Protein AF-0000000082939317 (afdb_homodimer)

Secondary structure (DSSP, 8-state):
-PPP--SEEEPHHHHHHHHHH-EEEEEEETTEEEEEEEETTEEEEEEEETTTTEEEEE-HHHHHHHHHHHHTT--HHHHHHHHHHHHHT--/-PPP--SEEEPHHHHHHHHHH-EEEEEEETTEEEEEEEETTEEEEEEEETTTTEEEEE-HHHHHHHHHHHHTT--HHHHHHHHHHHHHT--

Solvent-accessible surface area (backbone atoms only — not comparable to full-atom values): 10230 Å² total; per-residue (Å²): 126,81,81,58,52,41,77,42,72,49,48,71,68,57,45,52,54,44,53,71,58,41,60,42,71,64,50,74,57,88,62,33,34,36,33,36,33,51,58,91,91,45,76,48,36,35,44,34,32,67,85,80,69,46,37,28,33,37,52,69,68,56,50,46,53,52,54,45,30,70,75,49,77,45,54,67,70,61,49,50,50,46,53,50,42,23,66,62,55,63,127,126,82,83,60,53,43,78,42,70,51,49,70,69,58,46,51,54,44,52,71,59,40,58,44,71,63,50,74,57,89,62,35,35,35,34,34,33,51,59,90,92,44,75,50,35,35,43,34,32,67,84,79,69,46,37,29,34,38,51,67,68,56,4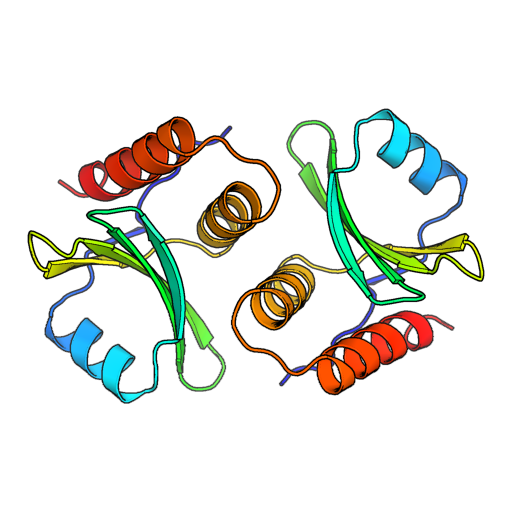9,47,51,51,55,44,30,69,75,48,76,43,53,66,70,60,52,50,49,47,53,50,42,24,68,64,56,59,131

Organism: NCBI:txid1808955

pLDDT: mean 92.18, std 8.38, range [50.53, 98.5]

Structure (mmCIF, N/CA/C/O backbone):
data_AF-0000000082939317-model_v1
#
loop_
_entity.id
_entity.type
_entity.pdbx_description
1 polymer 'Uncharacterized protein'
#
loop_
_atom_site.group_PDB
_atom_site.id
_atom_site.type_symbol
_atom_site.label_atom_id
_atom_site.label_alt_id
_atom_site.label_comp_id
_atom_site.label_asym_id
_atom_site.label_entity_id
_atom_site.label_seq_id
_atom_site.pdbx_PDB_ins_code
_atom_site.Cartn_x
_atom_site.Cartn_y
_atom_site.Cartn_z
_atom_site.occupancy
_atom_site.B_iso_or_equiv
_atom_site.auth_seq_id
_atom_site.auth_comp_id
_atom_site.auth_asym_id
_atom_site.auth_atom_id
_atom_site.pdbx_PDB_model_num
ATOM 1 N N . MET A 1 1 ? -9.766 12.508 -8.031 1 51.31 1 MET A N 1
ATOM 2 C CA . MET A 1 1 ? -9.25 11.734 -6.906 1 51.31 1 MET A CA 1
ATOM 3 C C . MET A 1 1 ? -9.859 12.211 -5.594 1 51.31 1 MET A C 1
ATOM 5 O O . MET A 1 1 ? -10.086 13.414 -5.41 1 51.31 1 MET A O 1
ATOM 9 N N . ASN A 1 2 ? -10.547 11.328 -5.027 1 62.31 2 ASN A N 1
ATOM 10 C CA . ASN A 1 2 ? -11.18 11.766 -3.787 1 62.31 2 ASN A CA 1
ATOM 11 C C . ASN A 1 2 ? -10.172 12.414 -2.842 1 62.31 2 ASN A C 1
ATOM 13 O O . ASN A 1 2 ? -9.008 12.016 -2.793 1 62.31 2 ASN A O 1
ATOM 17 N N . GLU A 1 3 ? -10.539 13.445 -2.268 1 81.5 3 GLU A N 1
ATOM 18 C CA . GLU A 1 3 ? -9.719 14.188 -1.313 1 81.5 3 GLU A CA 1
ATOM 19 C C . GLU A 1 3 ? -9.227 13.289 -0.189 1 81.5 3 GLU A C 1
ATOM 21 O O . GLU A 1 3 ? -9.977 12.469 0.336 1 81.5 3 GLU A O 1
ATOM 26 N N . LYS A 1 4 ? -7.934 13.25 -0.017 1 91.81 4 LYS A N 1
ATOM 27 C CA . LYS A 1 4 ? -7.348 12.508 1.094 1 91.81 4 LYS A CA 1
ATOM 28 C C . LYS A 1 4 ? -7.496 13.273 2.406 1 91.81 4 LYS A C 1
ATOM 30 O O . LYS A 1 4 ? -7.027 14.406 2.527 1 91.81 4 LYS A O 1
ATOM 35 N N . VAL A 1 5 ? -8.18 12.656 3.27 1 95.56 5 VAL A N 1
ATOM 36 C CA . VAL A 1 5 ? -8.461 13.32 4.539 1 95.56 5 VAL A CA 1
ATOM 37 C C . VAL A 1 5 ? -8.172 12.375 5.695 1 95.56 5 VAL A C 1
ATOM 39 O O . VAL A 1 5 ? -8.164 11.148 5.516 1 95.56 5 VAL A O 1
ATOM 42 N N . ALA A 1 6 ? -7.98 13 6.859 1 97.56 6 ALA A N 1
ATOM 43 C CA . ALA A 1 6 ? -7.863 12.219 8.086 1 97.56 6 ALA A CA 1
ATOM 44 C C . ALA A 1 6 ? -9.234 11.773 8.594 1 97.56 6 ALA A C 1
ATOM 46 O O . ALA A 1 6 ? -10.219 12.492 8.43 1 97.56 6 ALA A O 1
ATOM 47 N N . LEU A 1 7 ? -9.242 10.633 9.141 1 97.06 7 LEU A N 1
ATOM 48 C CA . LEU A 1 7 ? -10.461 10.195 9.82 1 97.06 7 LEU A CA 1
ATOM 49 C C . LEU A 1 7 ? -10.617 10.891 11.164 1 97.06 7 LEU A C 1
ATOM 51 O O . LEU A 1 7 ? -11.727 11.266 11.555 1 97.06 7 LEU A O 1
ATOM 55 N N . ARG A 1 8 ? -9.586 11.055 11.883 1 96.38 8 ARG A N 1
ATOM 56 C CA . ARG A 1 8 ? -9.5 11.773 13.148 1 96.38 8 ARG A CA 1
ATOM 57 C C . ARG A 1 8 ? -8.055 12.016 13.547 1 96.38 8 ARG A C 1
ATOM 59 O O . ARG A 1 8 ? -7.141 11.406 12.992 1 96.38 8 ARG A O 1
ATOM 66 N N . GLU A 1 9 ? -7.871 12.898 14.469 1 95.81 9 GLU A N 1
ATOM 67 C CA . GLU A 1 9 ? -6.578 13.023 15.133 1 95.81 9 GLU A CA 1
ATOM 68 C C . GLU A 1 9 ? -6.438 12.016 16.266 1 95.81 9 GLU A C 1
ATOM 70 O O . GLU A 1 9 ? -7.383 11.781 17.016 1 95.81 9 GLU A O 1
ATOM 75 N N . VAL A 1 10 ? -5.297 11.43 16.328 1 93.31 10 VAL A N 1
ATOM 76 C CA . VAL A 1 10 ? -5.004 10.43 17.344 1 93.31 10 VAL A CA 1
ATOM 77 C C . VAL A 1 10 ? -4.52 11.117 18.625 1 93.31 10 VAL A C 1
ATOM 79 O O . VAL A 1 10 ? -3.699 12.039 18.562 1 93.31 10 VAL A O 1
ATOM 82 N N . THR A 1 11 ? -5.027 10.711 19.656 1 90.06 11 THR A N 1
ATOM 83 C CA . THR A 1 11 ? -4.602 11.305 20.922 1 90.06 11 THR A CA 1
ATOM 84 C C . THR A 1 11 ? -3.205 10.82 21.312 1 90.06 11 THR A C 1
ATOM 86 O O . THR A 1 11 ? -2.725 9.812 20.766 1 90.06 11 THR A O 1
ATOM 89 N N . ARG A 1 12 ? -2.58 11.516 22.219 1 84.5 12 ARG A N 1
ATOM 90 C CA . ARG A 1 12 ? -1.253 11.133 22.688 1 84.5 12 ARG A CA 1
ATOM 91 C C . ARG A 1 12 ? -1.27 9.742 23.312 1 84.5 12 ARG A C 1
ATOM 93 O O . ARG A 1 12 ? -0.365 8.938 23.062 1 84.5 12 ARG A O 1
ATOM 100 N N . GLU A 1 13 ? -2.232 9.469 24.109 1 86.56 13 GLU A N 1
ATOM 101 C CA . GLU A 1 13 ? -2.357 8.164 24.75 1 86.56 13 GLU A CA 1
ATOM 102 C C . GLU A 1 13 ? -2.5 7.047 23.734 1 86.56 13 GLU A C 1
ATOM 104 O O . GLU A 1 13 ? -1.848 6.008 23.844 1 86.56 13 GLU A O 1
ATOM 109 N N . GLU A 1 14 ? -3.361 7.289 22.797 1 85.31 14 GLU A N 1
ATOM 110 C CA . GLU A 1 14 ? -3.549 6.305 21.734 1 85.31 14 GLU A CA 1
ATOM 111 C C . GLU A 1 14 ? -2.26 6.094 20.953 1 85.31 14 GLU A C 1
ATOM 113 O O . GLU A 1 14 ? -1.938 4.969 20.562 1 85.31 14 GLU A O 1
ATOM 118 N N . PHE A 1 15 ? -1.629 7.152 20.719 1 83 15 PHE A N 1
ATOM 119 C CA . PHE A 1 15 ? -0.381 7.078 19.969 1 83 15 PHE A CA 1
ATOM 120 C C . PHE A 1 15 ? 0.65 6.238 20.719 1 83 15 PHE A C 1
ATOM 122 O O . PHE A 1 15 ? 1.344 5.418 20.109 1 83 15 PHE A O 1
ATOM 129 N N . VAL A 1 16 ? 0.82 6.473 21.953 1 83.19 16 VAL A N 1
ATOM 130 C CA . VAL A 1 16 ? 1.775 5.742 22.766 1 83.19 16 VAL A CA 1
ATOM 131 C C . VAL A 1 16 ? 1.437 4.254 22.766 1 83.19 16 VAL A C 1
ATOM 133 O O . VAL A 1 16 ? 2.328 3.408 22.656 1 83.19 16 VAL A O 1
ATOM 136 N N . ASP A 1 17 ? 0.229 3.918 22.875 1 83.38 17 ASP A N 1
ATOM 137 C CA . ASP A 1 17 ? -0.216 2.529 22.828 1 83.38 17 ASP A CA 1
ATOM 138 C C . ASP A 1 17 ? 0.152 1.871 21.5 1 83.38 17 ASP A C 1
ATOM 140 O O . ASP A 1 17 ? 0.603 0.724 21.469 1 83.38 17 ASP A O 1
ATOM 144 N N . LEU A 1 18 ? -0.081 2.609 20.469 1 78.19 18 LEU A N 1
ATOM 145 C CA . LEU A 1 18 ? 0.227 2.107 19.125 1 78.19 18 LEU A CA 1
ATOM 146 C C . LEU A 1 18 ? 1.729 1.914 18.953 1 78.19 18 LEU A C 1
ATOM 148 O O . LEU A 1 18 ? 2.17 0.904 18.406 1 78.19 18 LEU A O 1
ATOM 152 N N . ALA A 1 19 ? 2.398 2.914 19.391 1 80.5 19 ALA A N 1
ATOM 153 C CA . ALA A 1 19 ? 3.855 2.859 19.312 1 80.5 19 ALA A CA 1
ATOM 154 C C . ALA A 1 19 ? 4.402 1.65 20.062 1 80.5 19 ALA A C 1
ATOM 156 O O . ALA A 1 19 ? 5.336 0.989 19.609 1 80.5 19 ALA A O 1
ATOM 157 N N . GLN A 1 20 ? 3.828 1.371 21.141 1 83.38 20 GLN A N 1
ATOM 158 C CA . GLN A 1 20 ? 4.277 0.26 21.969 1 83.38 20 GLN A CA 1
ATOM 159 C C . GLN A 1 20 ? 3.941 -1.081 21.328 1 83.38 20 GLN A C 1
ATOM 161 O O . GLN A 1 20 ? 4.648 -2.07 21.531 1 83.38 20 GLN A O 1
ATOM 166 N N . ALA A 1 21 ? 2.844 -1.109 20.609 1 80 21 ALA A N 1
ATOM 167 C CA . ALA A 1 21 ? 2.432 -2.33 19.922 1 80 21 ALA A CA 1
ATOM 168 C C . ALA A 1 21 ? 3.291 -2.586 18.688 1 80 21 ALA A C 1
ATOM 170 O O . ALA A 1 21 ? 3.311 -3.697 18.156 1 80 21 ALA A O 1
ATOM 171 N N . GLY A 1 22 ? 4.062 -1.521 18.266 1 83.81 22 GLY A N 1
ATOM 172 C CA . GLY A 1 22 ? 4.941 -1.64 17.109 1 83.81 22 GLY A CA 1
ATOM 173 C C . GLY A 1 22 ? 4.418 -0.918 15.883 1 83.81 22 GLY A C 1
ATOM 174 O O . GLY A 1 22 ? 3.379 -1.287 15.336 1 83.81 22 GLY A O 1
ATOM 175 N N . LEU A 1 23 ? 4.961 0.15 15.609 1 88.81 23 LEU A N 1
ATOM 176 C CA . LEU A 1 23 ? 4.695 0.911 14.391 1 88.81 23 LEU A CA 1
ATOM 177 C C . LEU A 1 23 ? 5.793 0.684 13.359 1 88.81 23 LEU A C 1
ATOM 179 O O . LEU A 1 23 ? 6.965 0.549 13.711 1 88.81 23 LEU A O 1
ATOM 183 N N . ARG A 1 24 ? 5.355 0.507 12.203 1 93.25 24 ARG A N 1
ATOM 184 C CA . ARG A 1 24 ? 6.277 0.405 11.07 1 93.25 24 ARG A CA 1
ATOM 185 C C . ARG A 1 24 ? 6.277 1.688 10.25 1 93.25 24 ARG A C 1
ATOM 187 O O . ARG A 1 24 ? 5.219 2.168 9.836 1 93.25 24 ARG A O 1
ATOM 194 N N . GLU A 1 25 ? 7.469 2.219 10.125 1 95.94 25 GLU A N 1
ATOM 195 C CA . GLU A 1 25 ? 7.605 3.377 9.25 1 95.94 25 GLU A CA 1
ATOM 196 C C . GLU A 1 25 ? 7.566 2.963 7.781 1 95.94 25 GLU A C 1
ATOM 198 O O . GLU A 1 25 ? 8.344 2.107 7.352 1 95.94 25 GLU A O 1
ATOM 203 N N . LEU A 1 26 ? 6.668 3.555 7.047 1 98.25 26 LEU A N 1
ATOM 204 C CA . LEU A 1 26 ? 6.543 3.246 5.629 1 98.25 26 LEU A CA 1
ATOM 205 C C . LEU A 1 26 ? 7.43 4.164 4.793 1 98.25 26 LEU A C 1
ATOM 207 O O . LEU A 1 26 ? 8.203 3.695 3.955 1 98.25 26 LEU A O 1
ATOM 211 N N . PHE A 1 27 ? 7.332 5.43 5.012 1 98.44 27 PHE A N 1
ATOM 212 C CA . PHE A 1 27 ? 8.258 6.375 4.387 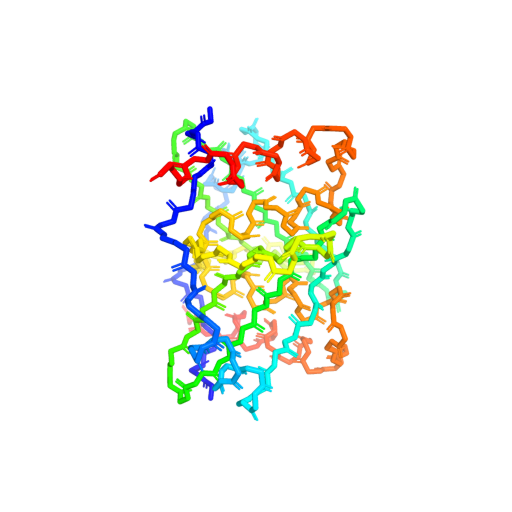1 98.44 27 PHE A CA 1
ATOM 213 C C . PHE A 1 27 ? 8.227 7.715 5.113 1 98.44 27 PHE A C 1
ATOM 215 O O . PHE A 1 27 ? 7.348 7.965 5.938 1 98.44 27 PHE A O 1
ATOM 222 N N . ASP A 1 28 ? 9.203 8.508 4.824 1 97.44 28 ASP A N 1
ATOM 223 C CA . ASP A 1 28 ? 9.336 9.852 5.375 1 97.44 28 ASP A CA 1
ATOM 224 C C . ASP A 1 28 ? 9.453 10.891 4.266 1 97.44 28 ASP A C 1
ATOM 226 O O . ASP A 1 28 ? 10.102 10.648 3.244 1 97.44 28 ASP A O 1
ATOM 230 N N . LEU A 1 29 ? 8.648 11.945 4.383 1 97.75 29 LEU A N 1
ATOM 231 C CA . LEU A 1 29 ? 8.719 13.141 3.557 1 97.75 29 LEU A CA 1
ATOM 232 C C . LEU A 1 29 ? 8.508 14.398 4.398 1 97.75 29 LEU A C 1
ATOM 234 O O . LEU A 1 29 ? 7.367 14.75 4.711 1 97.75 29 LEU A O 1
ATOM 238 N N . GLU A 1 30 ? 9.586 14.953 4.773 1 95.94 30 GLU A N 1
ATOM 239 C CA . GLU A 1 30 ? 9.547 16.031 5.758 1 95.94 30 GLU A CA 1
ATOM 240 C C . GLU A 1 30 ? 8.469 17.047 5.414 1 95.94 30 GLU A C 1
ATOM 242 O O . GLU A 1 30 ? 8.328 17.453 4.254 1 95.94 30 GLU A O 1
ATOM 247 N N . PRO A 1 31 ? 7.625 17.422 6.566 1 97.75 31 PRO A N 1
ATOM 248 C CA . PRO A 1 31 ? 7.781 17.109 7.988 1 97.75 31 PRO A CA 1
ATOM 249 C C . PRO A 1 31 ? 6.938 15.922 8.43 1 97.75 31 PRO A C 1
ATOM 251 O O . PRO A 1 31 ? 6.527 15.844 9.594 1 97.75 31 PRO A O 1
ATOM 254 N N . TYR A 1 32 ? 6.707 15.016 7.5 1 97.94 32 TYR A N 1
ATOM 255 C CA . TYR A 1 32 ? 5.773 13.953 7.844 1 97.94 32 TYR A CA 1
ATOM 256 C C . TYR A 1 32 ? 6.461 12.594 7.789 1 97.94 32 TYR A C 1
ATOM 258 O O . TYR A 1 32 ? 7.445 12.414 7.07 1 97.94 32 TYR A O 1
ATOM 266 N N . LYS A 1 33 ? 5.914 11.711 8.586 1 97.19 33 LYS A N 1
ATOM 267 C CA . LYS A 1 33 ? 6.125 10.273 8.453 1 97.19 33 LYS A CA 1
ATOM 268 C C . LYS A 1 33 ? 4.805 9.539 8.227 1 97.19 33 LYS A C 1
ATOM 270 O O . LYS A 1 33 ? 3.793 9.875 8.852 1 97.19 33 LYS A O 1
ATOM 275 N N . VAL A 1 34 ? 4.844 8.617 7.324 1 98.12 34 VAL A N 1
ATOM 276 C CA . VAL A 1 34 ? 3.707 7.715 7.172 1 98.12 34 VAL A CA 1
ATOM 277 C C . VAL A 1 34 ? 4.039 6.363 7.797 1 98.12 34 VAL A C 1
ATOM 279 O O . VAL A 1 34 ? 5.098 5.789 7.531 1 98.12 34 VAL A O 1
ATOM 282 N N . VAL A 1 35 ? 3.141 5.926 8.656 1 96.38 35 VAL A N 1
ATOM 283 C CA . VAL A 1 35 ? 3.412 4.723 9.438 1 96.38 35 VAL A CA 1
ATOM 284 C C . VAL A 1 35 ? 2.164 3.846 9.492 1 96.38 35 VAL A C 1
ATOM 286 O O . VAL A 1 35 ? 1.051 4.324 9.258 1 96.38 35 VAL A O 1
ATOM 289 N N . ASP A 1 36 ? 2.406 2.578 9.664 1 95.56 36 ASP A N 1
ATOM 290 C CA . ASP A 1 36 ? 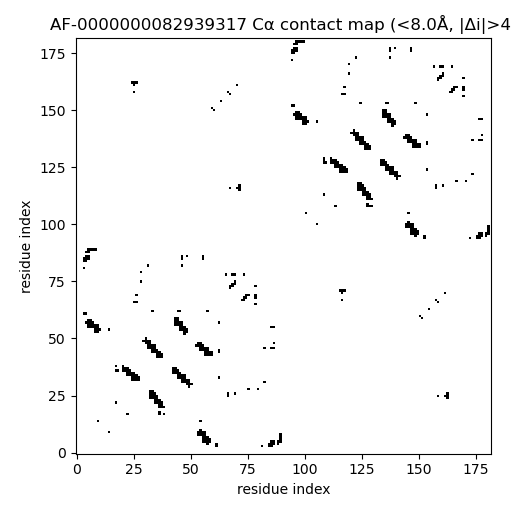1.282 1.709 10 1 95.56 36 ASP A CA 1
ATOM 291 C C . ASP A 1 36 ? 1.624 0.796 11.172 1 95.56 36 ASP A C 1
ATOM 293 O O . ASP A 1 36 ? 2.758 0.797 11.656 1 95.56 36 ASP A O 1
ATOM 297 N N . GLY A 1 37 ? 0.552 0.333 11.781 1 90.94 37 GLY A N 1
ATOM 298 C CA . GLY A 1 37 ? 0.711 -0.565 12.914 1 90.94 37 GLY A CA 1
ATOM 299 C C . GLY A 1 37 ? -0.409 -1.582 13.031 1 90.94 37 GLY A C 1
ATOM 300 O O . GLY A 1 37 ? -1.511 -1.36 12.523 1 90.94 37 GLY A O 1
ATOM 301 N N . ARG A 1 38 ? 0.022 -2.705 13.609 1 85.69 38 ARG A N 1
ATOM 302 C CA . ARG A 1 38 ? -0.962 -3.766 13.797 1 85.69 38 ARG A CA 1
ATOM 303 C C . ARG A 1 38 ? -1.135 -4.098 15.273 1 85.69 38 ARG A C 1
ATOM 305 O O . ARG A 1 38 ? -0.15 -4.277 16 1 85.69 38 ARG A O 1
ATOM 312 N N . LYS A 1 39 ? -2.389 -4.004 15.727 1 81.56 39 LYS A N 1
ATOM 313 C CA . LYS A 1 39 ? -2.771 -4.5 17.047 1 81.56 39 LYS A CA 1
ATOM 314 C C . LYS A 1 39 ? -3.771 -5.648 16.938 1 81.56 39 LYS A C 1
ATOM 316 O O . LYS A 1 39 ? -4.91 -5.449 16.5 1 81.56 39 LYS A O 1
ATOM 321 N N . ALA A 1 40 ? -3.248 -6.824 17.344 1 79.69 40 ALA A N 1
ATOM 322 C CA . ALA A 1 40 ? -4.035 -8.031 17.125 1 79.69 40 ALA A CA 1
ATOM 323 C C . ALA A 1 40 ? -4.34 -8.234 15.648 1 79.69 40 ALA A C 1
ATOM 325 O O . ALA A 1 40 ? -3.424 -8.273 14.82 1 79.69 40 ALA A O 1
ATOM 326 N N . GLU A 1 41 ? -5.66 -8.133 15.25 1 78.75 41 GLU A N 1
ATOM 327 C CA . GLU A 1 41 ? -6.023 -8.398 13.867 1 78.75 41 GLU A CA 1
ATOM 328 C C . GLU A 1 41 ? -6.355 -7.105 13.125 1 78.75 41 GLU A C 1
ATOM 330 O O . GLU A 1 41 ? -6.664 -7.133 11.93 1 78.75 41 GLU A O 1
ATOM 335 N N . GLN A 1 42 ? -6.117 -6.07 13.812 1 84.38 42 GLN A N 1
ATOM 336 C CA . GLN A 1 42 ? -6.531 -4.809 13.211 1 84.38 42 GLN A CA 1
ATOM 337 C C . GLN A 1 42 ? -5.324 -3.994 12.75 1 84.38 42 GLN A C 1
ATOM 339 O O . GLN A 1 42 ? -4.422 -3.713 13.539 1 84.38 42 GLN A O 1
ATOM 344 N N . GLN A 1 43 ? -5.258 -3.674 11.57 1 90.44 43 GLN A N 1
ATOM 345 C CA . GLN A 1 43 ? -4.246 -2.811 10.977 1 90.44 43 GLN A CA 1
ATOM 346 C C . GLN A 1 43 ? -4.73 -1.366 10.898 1 90.44 43 GLN A C 1
ATOM 348 O O . GLN A 1 43 ? -5.863 -1.107 10.484 1 90.44 43 GLN A O 1
ATOM 353 N N . SER A 1 44 ? -3.871 -0.451 11.406 1 93.5 44 SER A N 1
ATOM 354 C CA . SER A 1 44 ? -4.191 0.971 11.344 1 93.5 44 SER A CA 1
ATOM 355 C C . SER A 1 44 ? -3.102 1.756 10.625 1 93.5 44 SER A C 1
ATOM 357 O O . SER A 1 44 ? -1.962 1.296 10.523 1 93.5 44 SER A O 1
ATOM 359 N N . TYR A 1 45 ? -3.449 2.895 10.141 1 95.69 45 TYR A N 1
ATOM 360 C CA . TYR A 1 45 ? -2.602 3.711 9.281 1 95.69 45 TYR A CA 1
ATOM 361 C C . TYR A 1 45 ? -2.572 5.16 9.758 1 95.69 45 TYR A C 1
ATOM 363 O O . TYR A 1 45 ? -3.604 5.711 10.148 1 95.69 45 TYR A O 1
ATOM 371 N N . PHE A 1 46 ? -1.32 5.75 9.688 1 96.12 46 PHE A N 1
ATOM 372 C CA . PHE A 1 46 ? -1.224 7.07 10.305 1 96.12 46 PHE A CA 1
ATOM 373 C C . PHE A 1 46 ? -0.29 7.973 9.508 1 96.12 46 PHE A C 1
ATOM 375 O O . PHE A 1 46 ? 0.667 7.496 8.891 1 96.12 46 PHE A O 1
ATOM 382 N N . VAL A 1 47 ? -0.616 9.211 9.586 1 97.12 47 VAL A N 1
ATOM 383 C CA . VAL A 1 47 ? 0.318 10.273 9.219 1 97.12 47 VAL A CA 1
ATOM 384 C C . VAL A 1 47 ? 0.786 11.008 10.469 1 97.12 47 VAL A C 1
ATOM 386 O O . VAL A 1 47 ? -0.034 11.492 11.258 1 97.12 47 VAL A O 1
ATOM 389 N N . TYR A 1 48 ? 2.066 10.992 10.648 1 95.44 48 TYR A N 1
ATOM 390 C CA . TYR A 1 48 ? 2.678 11.656 11.797 1 95.44 48 TYR A CA 1
ATOM 391 C C . TYR A 1 48 ? 3.406 12.93 11.367 1 95.44 48 TYR A C 1
ATOM 393 O O . TYR A 1 48 ? 4.266 12.891 10.484 1 95.44 48 TYR A O 1
ATOM 401 N N . GLU A 1 49 ? 3.025 14.031 12 1 95.75 49 GLU A N 1
ATOM 402 C CA . GLU A 1 49 ? 3.719 15.289 11.75 1 95.75 49 GLU A CA 1
ATOM 403 C C . GLU A 1 49 ? 4.836 15.516 12.773 1 95.75 49 GLU A C 1
ATOM 405 O O . GLU A 1 49 ? 4.566 15.797 13.938 1 95.75 49 GLU A O 1
ATOM 410 N N . MET A 1 50 ? 6.066 15.5 12.328 1 93.25 50 MET A N 1
ATOM 411 C CA . MET A 1 50 ? 7.234 15.484 13.203 1 93.25 50 MET A CA 1
ATOM 412 C C . MET A 1 50 ? 7.426 16.844 13.875 1 93.25 50 MET A C 1
ATOM 414 O O . MET A 1 50 ? 7.941 16.922 14.992 1 93.25 50 MET A O 1
ATOM 418 N N . LYS A 1 51 ? 7 17.922 13.242 1 93.75 51 LYS A N 1
ATOM 419 C CA . LYS A 1 51 ? 7.199 19.266 13.781 1 93.75 51 LYS A CA 1
ATOM 420 C C . LYS A 1 51 ? 6.281 19.516 14.977 1 93.75 51 LYS A C 1
ATOM 422 O O . LYS A 1 51 ? 6.707 20.094 15.977 1 93.75 51 LYS A O 1
ATOM 427 N N . THR A 1 52 ? 5.074 19.094 14.906 1 92.75 52 THR A N 1
ATOM 428 C CA . THR A 1 52 ? 4.078 19.391 15.93 1 92.75 52 THR A CA 1
ATOM 429 C C . THR A 1 52 ? 3.785 18.156 16.781 1 92.75 52 THR A C 1
ATOM 431 O O . THR A 1 52 ? 3.096 18.25 17.797 1 92.75 52 THR A O 1
ATOM 434 N N . HIS A 1 53 ? 4.246 16.969 16.312 1 91.5 53 HIS A N 1
ATOM 435 C CA . HIS A 1 53 ? 4.051 15.688 16.984 1 91.5 53 HIS A CA 1
ATOM 436 C C . HIS A 1 53 ? 2.58 15.281 16.984 1 91.5 53 HIS A C 1
ATOM 438 O O . HIS A 1 53 ? 2.107 14.641 17.922 1 91.5 53 HIS A O 1
ATOM 444 N N . ARG A 1 54 ? 1.879 15.789 16 1 93.75 54 ARG A N 1
ATOM 445 C CA . ARG A 1 54 ? 0.488 15.391 15.812 1 93.75 54 ARG A CA 1
ATOM 446 C C . ARG A 1 54 ? 0.388 14.156 14.93 1 93.75 54 ARG A C 1
ATOM 448 O O . ARG A 1 54 ? 1.18 13.984 14 1 93.75 54 ARG A O 1
ATOM 455 N N . CYS A 1 55 ? -0.588 13.336 15.25 1 95.44 55 CYS A N 1
ATOM 456 C CA . CYS A 1 55 ? -0.799 12.086 14.531 1 95.44 55 CYS A CA 1
ATOM 457 C C . CYS A 1 55 ? -2.229 11.992 14.008 1 95.44 55 CYS A C 1
ATOM 459 O O . CYS A 1 55 ? -3.176 12.32 14.727 1 95.44 55 CYS A O 1
ATOM 461 N N . TYR A 1 56 ? -2.375 11.578 12.805 1 96.62 56 TYR A N 1
ATOM 462 C CA . TYR A 1 56 ? -3.668 11.531 12.125 1 96.62 56 TYR A CA 1
ATOM 463 C C . TYR A 1 56 ? -3.979 10.125 11.641 1 96.62 56 TYR A C 1
ATOM 465 O O . TYR A 1 56 ? -3.176 9.508 10.93 1 96.62 56 TYR A O 1
ATOM 473 N N . LEU A 1 57 ? -5.145 9.617 12.023 1 96.62 57 LEU A N 1
ATOM 474 C CA . LEU A 1 57 ? -5.625 8.344 11.508 1 96.62 57 LEU A CA 1
ATOM 475 C C . LEU A 1 57 ? -6.152 8.492 10.086 1 96.62 57 LEU A C 1
ATOM 477 O O . LEU A 1 57 ? -6.91 9.422 9.797 1 96.62 57 LEU A O 1
ATOM 481 N N . ILE A 1 58 ? -5.727 7.602 9.195 1 97.25 58 ILE A N 1
ATOM 482 C CA . ILE A 1 58 ? -6.23 7.609 7.828 1 97.25 58 ILE A CA 1
ATOM 483 C C . ILE A 1 58 ? -6.75 6.223 7.461 1 97.25 58 ILE A C 1
ATOM 485 O O . ILE A 1 58 ? -6.504 5.25 8.18 1 97.25 58 ILE A O 1
ATOM 489 N N . ASP A 1 59 ? -7.516 6.145 6.398 1 96.56 59 ASP A N 1
ATOM 490 C CA . ASP A 1 59 ? -8.016 4.84 5.973 1 96.56 59 ASP A CA 1
ATOM 491 C C . ASP A 1 59 ? -6.98 4.105 5.121 1 96.56 59 ASP A C 1
ATOM 493 O O . ASP A 1 59 ? -5.961 4.688 4.734 1 96.56 59 ASP A O 1
ATOM 497 N N . GLN A 1 60 ? -7.262 2.85 4.859 1 96.19 60 GLN A N 1
ATOM 498 C CA . GLN A 1 60 ? -6.312 1.997 4.152 1 96.19 60 GLN A CA 1
ATOM 499 C C . GLN A 1 60 ? -6.07 2.506 2.734 1 96.19 60 GLN A C 1
ATOM 501 O O . GLN A 1 60 ? -4.938 2.482 2.246 1 96.19 60 GLN A O 1
ATOM 506 N N . ASN A 1 61 ? -7.152 2.904 2.061 1 95.94 61 ASN A N 1
ATOM 507 C CA . ASN A 1 61 ? -7.027 3.375 0.686 1 95.94 61 ASN A CA 1
ATOM 508 C C . ASN A 1 61 ? -6.094 4.578 0.588 1 95.94 61 ASN A C 1
ATOM 510 O O . ASN A 1 61 ? -5.234 4.633 -0.294 1 95.94 61 ASN A O 1
ATOM 514 N N . THR A 1 62 ? -6.215 5.527 1.472 1 97.31 62 THR A N 1
ATOM 515 C CA . THR A 1 62 ? -5.355 6.703 1.508 1 97.31 62 THR A CA 1
ATOM 516 C C . THR A 1 62 ? -3.9 6.301 1.738 1 97.31 62 THR A C 1
ATOM 518 O O . THR A 1 62 ? -3 6.785 1.048 1 97.31 62 THR A O 1
ATOM 521 N N . CYS A 1 63 ? -3.699 5.445 2.713 1 98.12 63 CYS A N 1
ATOM 522 C CA . CYS A 1 63 ? -2.338 5.008 2.99 1 98.12 63 CYS A CA 1
ATOM 523 C C . CYS A 1 63 ? -1.737 4.297 1.783 1 98.12 63 CYS A C 1
ATOM 525 O O . CYS A 1 63 ? -0.583 4.535 1.427 1 98.12 63 CYS A O 1
ATOM 527 N N . TYR A 1 64 ? -2.541 3.475 1.151 1 97.56 64 TYR A N 1
ATOM 528 C CA . TYR A 1 64 ? -2.102 2.764 -0.045 1 97.56 64 TYR A CA 1
ATOM 529 C C . TYR A 1 64 ? -1.678 3.742 -1.135 1 97.56 64 TYR A C 1
ATOM 531 O O . TYR A 1 64 ? -0.615 3.584 -1.74 1 97.56 64 TYR A O 1
ATOM 539 N N . GLN A 1 65 ? -2.465 4.719 -1.372 1 96.75 65 GLN A N 1
ATOM 540 C CA . GLN A 1 65 ? -2.174 5.703 -2.408 1 96.75 65 GLN A CA 1
ATOM 541 C C . GLN A 1 65 ? -0.903 6.484 -2.086 1 96.75 65 GLN A C 1
ATOM 543 O O . GLN A 1 65 ? -0.101 6.773 -2.977 1 96.75 65 GLN A O 1
ATOM 548 N N . LEU A 1 66 ? -0.682 6.797 -0.872 1 98.25 66 LEU A N 1
ATOM 549 C CA . LEU A 1 66 ? 0.513 7.531 -0.466 1 98.25 66 LEU A CA 1
ATOM 550 C C . LEU A 1 66 ? 1.765 6.684 -0.669 1 98.25 66 LEU A C 1
ATOM 552 O O . LEU A 1 66 ? 2.748 7.148 -1.249 1 98.25 66 LEU A O 1
ATOM 556 N N . VAL A 1 67 ? 1.715 5.441 -0.192 1 98.44 67 VAL A N 1
ATOM 557 C CA . VAL A 1 67 ? 2.877 4.559 -0.246 1 98.44 67 VAL A CA 1
ATOM 558 C C . VAL A 1 67 ? 3.25 4.281 -1.7 1 98.44 67 VAL A C 1
ATOM 560 O O . VAL A 1 67 ? 4.422 4.352 -2.072 1 98.44 67 VAL A O 1
ATOM 563 N N . THR A 1 68 ? 2.262 4.043 -2.531 1 98 68 THR A N 1
ATOM 564 C CA . THR A 1 68 ? 2.57 3.709 -3.918 1 98 68 THR A CA 1
ATOM 565 C C . THR A 1 68 ? 2.984 4.957 -4.691 1 98 68 THR A C 1
ATOM 567 O O . THR A 1 68 ? 3.816 4.883 -5.598 1 98 68 THR A O 1
ATOM 570 N N . ALA A 1 69 ? 2.438 6.113 -4.34 1 97.5 69 ALA A N 1
ATOM 571 C CA . ALA A 1 69 ? 2.939 7.34 -4.953 1 97.5 69 ALA A CA 1
ATOM 572 C C . ALA A 1 69 ? 4.414 7.555 -4.617 1 97.5 69 ALA A C 1
ATOM 574 O O . ALA A 1 69 ? 5.207 7.926 -5.488 1 97.5 69 ALA A O 1
ATOM 575 N N . PHE A 1 70 ? 4.809 7.289 -3.451 1 98.44 70 PHE A N 1
ATOM 576 C CA . PHE A 1 70 ? 6.164 7.539 -2.979 1 98.44 70 PHE A CA 1
ATOM 577 C C . PHE A 1 70 ? 7.152 6.59 -3.648 1 98.44 70 PHE A C 1
ATOM 579 O O . PHE A 1 70 ? 8.219 7.012 -4.102 1 98.44 70 PHE A O 1
ATOM 586 N N . TYR A 1 71 ? 6.777 5.34 -3.771 1 98.06 71 TYR A N 1
ATOM 587 C CA . TYR A 1 71 ? 7.742 4.34 -4.215 1 98.06 71 TYR A CA 1
ATOM 588 C C . TYR A 1 71 ? 7.602 4.07 -5.707 1 98.06 71 TYR A C 1
ATOM 590 O O . TYR A 1 71 ? 8.523 3.543 -6.34 1 98.06 71 TYR A O 1
ATOM 598 N N . CYS A 1 72 ? 6.41 4.445 -6.234 1 96.56 72 CYS A N 1
ATOM 599 C CA . CYS A 1 72 ? 6.145 3.986 -7.594 1 96.56 72 CYS A CA 1
ATOM 600 C C . CYS A 1 72 ? 5.879 5.164 -8.523 1 96.56 72 CYS A C 1
ATOM 602 O O . CYS A 1 72 ? 4.969 5.113 -9.352 1 96.56 72 CYS A O 1
ATOM 604 N N . GLY A 1 73 ? 6.59 6.191 -8.391 1 92.69 73 GLY A N 1
ATOM 605 C CA . GLY A 1 73 ? 6.715 7.184 -9.445 1 92.69 73 GLY A CA 1
ATOM 606 C C . GLY A 1 73 ? 5.906 8.438 -9.188 1 92.69 73 GLY A C 1
ATOM 607 O O . GLY A 1 73 ? 5.766 9.289 -10.07 1 92.69 73 GLY A O 1
ATOM 608 N N . GLY A 1 74 ? 5.336 8.594 -8.023 1 94.38 74 GLY A N 1
ATOM 609 C CA . GLY A 1 74 ? 4.656 9.836 -7.695 1 94.38 74 GLY A CA 1
ATOM 610 C C . GLY A 1 74 ? 5.605 11.008 -7.527 1 94.38 74 GLY A C 1
ATOM 611 O O . GLY A 1 74 ? 6.797 10.82 -7.285 1 94.38 74 GLY A O 1
ATOM 612 N N . GLU A 1 75 ? 5.078 12.219 -7.699 1 96.69 75 GLU A N 1
ATOM 613 C CA . GLU A 1 75 ? 5.852 13.438 -7.496 1 96.69 75 GLU A CA 1
ATOM 614 C C . GLU A 1 75 ? 5.848 13.859 -6.031 1 96.69 75 GLU A C 1
ATOM 616 O O . GLU A 1 75 ? 4.785 14.023 -5.43 1 96.69 75 GLU A O 1
ATOM 621 N N . LYS A 1 76 ? 7.078 14.117 -5.578 1 96.62 76 LYS A N 1
ATOM 622 C CA . LYS A 1 76 ? 7.223 14.438 -4.16 1 96.62 76 LYS A CA 1
ATOM 623 C C . LYS A 1 76 ? 6.387 15.656 -3.783 1 96.62 76 LYS A C 1
ATOM 625 O O . LYS A 1 76 ? 5.707 15.656 -2.756 1 96.62 76 LYS A O 1
ATOM 630 N N . PRO A 1 77 ? 6.359 16.672 -4.602 1 97.75 77 PRO A N 1
ATOM 631 C CA . PRO A 1 77 ? 5.531 17.828 -4.238 1 97.75 77 PRO A CA 1
ATOM 632 C C . PRO A 1 77 ? 4.047 17.484 -4.125 1 97.75 77 PRO A C 1
ATOM 634 O O . PRO A 1 77 ? 3.354 18 -3.25 1 97.75 77 PRO A O 1
ATOM 637 N N . SER A 1 78 ? 3.596 16.641 -5.004 1 97.56 78 SER A N 1
ATOM 638 C CA . SER A 1 78 ? 2.199 16.219 -4.961 1 97.56 78 SER A CA 1
ATOM 639 C C . SER A 1 78 ? 1.905 15.398 -3.707 1 97.56 78 SER A C 1
ATOM 641 O O . SER A 1 78 ? 0.85 15.562 -3.092 1 97.56 78 SER A O 1
ATOM 643 N N . ILE A 1 79 ? 2.865 14.617 -3.34 1 98.06 79 ILE A N 1
ATOM 644 C CA . ILE A 1 79 ? 2.713 13.805 -2.137 1 98.06 79 ILE A CA 1
ATOM 645 C C . ILE A 1 79 ? 2.691 14.703 -0.905 1 98.06 79 ILE A C 1
ATOM 647 O O . ILE A 1 79 ? 1.86 14.523 -0.011 1 98.06 79 ILE A O 1
ATOM 651 N N . LEU A 1 80 ? 3.557 15.664 -0.905 1 98 80 LEU A N 1
ATOM 652 C CA . LEU A 1 80 ? 3.607 16.609 0.208 1 98 80 LEU A CA 1
ATOM 653 C C . LEU A 1 80 ? 2.303 17.391 0.323 1 98 80 LEU A C 1
ATOM 655 O O . LEU A 1 80 ? 1.808 17.609 1.428 1 98 80 LEU A O 1
ATOM 659 N N . ASN A 1 81 ? 1.777 17.734 -0.794 1 97.75 81 ASN A N 1
ATOM 660 C CA . ASN A 1 81 ? 0.487 18.422 -0.8 1 97.75 81 ASN A CA 1
ATOM 661 C C . ASN A 1 81 ? -0.609 17.547 -0.195 1 97.75 81 ASN A C 1
ATOM 663 O O . ASN A 1 81 ? -1.459 18.047 0.55 1 97.75 81 ASN A O 1
ATOM 667 N N . ASP A 1 82 ? -0.637 16.328 -0.553 1 97.81 82 ASP A N 1
ATOM 668 C CA . ASP A 1 82 ? -1.604 15.398 0.021 1 97.81 82 ASP A CA 1
ATOM 669 C C . ASP A 1 82 ? -1.443 15.297 1.537 1 97.81 82 ASP A C 1
ATOM 671 O O . ASP A 1 82 ? -2.432 15.305 2.273 1 97.81 82 ASP A O 1
ATOM 675 N N . LEU A 1 83 ? -0.202 15.188 1.986 1 98.06 83 LEU A N 1
ATOM 676 C CA . LEU A 1 83 ? 0.08 15.078 3.414 1 98.06 83 LEU A CA 1
ATOM 677 C C . LEU A 1 83 ? -0.347 16.344 4.148 1 98.06 83 LEU A C 1
ATOM 679 O O . LEU A 1 83 ? -0.924 16.266 5.238 1 98.06 83 LEU A O 1
ATOM 683 N N . ASN A 1 84 ? -0.124 17.469 3.539 1 97.19 84 ASN A N 1
ATOM 684 C CA . ASN A 1 84 ? -0.585 18.734 4.105 1 97.19 84 ASN A CA 1
ATOM 685 C C . ASN A 1 84 ? -2.107 18.781 4.199 1 97.19 84 ASN A C 1
ATOM 687 O O . ASN A 1 84 ? -2.656 19.25 5.199 1 97.19 84 ASN A O 1
ATOM 691 N N . ALA A 1 85 ? -2.729 18.328 3.174 1 97.31 85 ALA A N 1
ATOM 692 C CA . ALA A 1 85 ? -4.188 18.297 3.145 1 97.31 85 ALA A CA 1
ATOM 693 C C . ALA A 1 85 ? -4.742 17.422 4.254 1 97.31 85 ALA A C 1
ATOM 695 O O . ALA A 1 85 ? -5.73 17.766 4.906 1 97.31 85 ALA A O 1
ATOM 696 N N . ILE A 1 86 ? -4.164 16.297 4.469 1 97.56 86 ILE A N 1
ATOM 697 C CA . ILE A 1 86 ? -4.578 15.383 5.527 1 97.56 86 ILE A CA 1
ATOM 698 C C . ILE A 1 86 ? -4.445 16.062 6.887 1 97.56 86 ILE A C 1
ATOM 700 O O . ILE A 1 86 ? -5.387 16.062 7.684 1 97.56 86 ILE A O 1
ATOM 704 N N . ALA A 1 87 ? -3.328 16.672 7.125 1 95.75 87 ALA A N 1
ATOM 705 C CA . ALA A 1 87 ? -3.049 17.328 8.398 1 95.75 87 ALA A CA 1
ATOM 706 C C . ALA A 1 87 ? -4.016 18.469 8.656 1 95.75 87 ALA A C 1
ATOM 708 O O . ALA A 1 87 ? -4.406 18.734 9.797 1 95.75 87 ALA A O 1
ATOM 709 N N . SER A 1 88 ? -4.48 19.078 7.605 1 95.56 88 SER A N 1
ATOM 710 C CA . SER A 1 88 ? -5.324 20.266 7.73 1 95.56 88 SER A CA 1
ATOM 711 C C . SER A 1 88 ? -6.801 19.891 7.738 1 95.56 88 SER A C 1
ATOM 713 O O . SER A 1 88 ? -7.664 20.766 7.914 1 95.56 88 SER A O 1
ATOM 715 N N . SER A 1 89 ? -7.07 18.672 7.527 1 95.06 89 SER A N 1
ATOM 716 C CA . SER A 1 89 ? -8.453 18.25 7.348 1 95.06 89 SER A CA 1
ATOM 717 C C . SER A 1 89 ? -9.172 18.125 8.688 1 95.06 89 SER A C 1
ATOM 719 O O . SER A 1 89 ? -10.398 18.016 8.734 1 95.06 89 SER A O 1
ATOM 721 N N . ILE A 1 90 ? -8.461 17.953 9.812 1 86.56 90 ILE A N 1
ATOM 722 C CA . ILE A 1 90 ? -9.039 17.844 11.141 1 86.56 90 ILE A CA 1
ATOM 723 C C . ILE A 1 90 ? -8.938 19.172 11.875 1 86.56 90 ILE A C 1
ATOM 725 O O . ILE A 1 90 ? -7.855 19.766 11.953 1 86.56 90 ILE A O 1
ATOM 729 N N . GLU A 1 91 ? -9.961 20.156 11.797 1 64.5 91 GLU A N 1
ATOM 730 C CA . GLU A 1 91 ? -10.031 21.359 12.617 1 64.5 91 GLU A CA 1
ATOM 731 C C . GLU A 1 91 ? -10.594 21.047 14 1 64.5 91 GLU A C 1
ATOM 733 O O . GLU A 1 91 ? -11.406 20.125 14.164 1 64.5 91 GLU A O 1
ATOM 738 N N . MET B 1 1 ? -1.316 -14.375 10.234 1 50.53 1 MET B N 1
ATOM 739 C CA . MET B 1 1 ? -1.543 -13.562 9.047 1 50.53 1 MET B CA 1
ATOM 740 C C . MET B 1 1 ? -2.465 -14.273 8.062 1 50.53 1 MET B C 1
ATOM 742 O O . MET B 1 1 ? -2.398 -15.492 7.918 1 50.53 1 MET B O 1
ATOM 746 N N . ASN B 1 2 ? -3.564 -13.672 7.867 1 61.69 2 ASN B N 1
ATOM 747 C CA . ASN B 1 2 ? -4.488 -14.344 6.965 1 61.69 2 ASN B CA 1
ATOM 748 C C . ASN B 1 2 ? -3.807 -14.742 5.66 1 61.69 2 ASN B C 1
ATOM 750 O O . ASN B 1 2 ? -2.934 -14.031 5.168 1 61.69 2 ASN B O 1
ATOM 754 N N . GLU B 1 3 ? -4.039 -15.875 5.207 1 81.44 3 GLU B N 1
ATOM 755 C CA . GLU B 1 3 ? -3.5 -16.422 3.963 1 81.44 3 GLU B CA 1
ATOM 756 C C . GLU B 1 3 ? -3.793 -15.492 2.785 1 81.44 3 GLU B C 1
ATOM 758 O O . GLU B 1 3 ? -4.902 -14.969 2.66 1 81.44 3 GLU B O 1
ATOM 763 N N . LYS B 1 4 ? -2.748 -15.086 2.113 1 91.44 4 LYS B N 1
ATOM 764 C CA . LYS B 1 4 ? -2.914 -14.281 0.903 1 91.44 4 LYS B CA 1
ATOM 765 C C . LYS B 1 4 ? -3.352 -15.148 -0.275 1 91.44 4 LYS B C 1
ATOM 767 O O . LYS B 1 4 ? -2.654 -16.094 -0.648 1 91.44 4 LYS B O 1
ATOM 772 N N . VAL B 1 5 ? -4.488 -14.852 -0.729 1 95.5 5 VAL B N 1
ATOM 773 C CA . VAL B 1 5 ? -5.043 -15.664 -1.812 1 95.5 5 VAL B CA 1
ATOM 774 C C . VAL B 1 5 ? -5.566 -14.75 -2.918 1 95.5 5 VAL B C 1
ATOM 776 O O . VAL B 1 5 ? -5.871 -13.578 -2.676 1 95.5 5 VAL B O 1
ATOM 779 N N . ALA B 1 6 ? -5.695 -15.359 -4.102 1 97.56 6 ALA B N 1
ATOM 780 C CA . ALA B 1 6 ? -6.34 -14.664 -5.215 1 97.56 6 ALA B CA 1
ATOM 781 C C . ALA B 1 6 ? -7.859 -14.711 -5.078 1 97.56 6 ALA B C 1
ATOM 783 O O . ALA B 1 6 ? -8.414 -15.695 -4.582 1 97.56 6 ALA B O 1
ATOM 784 N N . LEU B 1 7 ? -8.445 -13.664 -5.496 1 97 7 LEU B N 1
ATOM 785 C CA . LEU B 1 7 ? -9.898 -13.664 -5.586 1 97 7 LEU B CA 1
ATOM 786 C C . LEU B 1 7 ? -10.367 -14.477 -6.789 1 97 7 LEU B C 1
ATOM 788 O O . LEU B 1 7 ? -11.367 -15.195 -6.711 1 97 7 LEU B O 1
ATOM 792 N N . ARG B 1 8 ? -9.734 -14.367 -7.859 1 96.5 8 ARG B N 1
ATOM 793 C CA . ARG B 1 8 ? -9.961 -15.117 -9.094 1 96.5 8 ARG B CA 1
ATOM 794 C C . ARG B 1 8 ? -8.805 -14.922 -10.07 1 96.5 8 ARG B C 1
ATOM 796 O O . ARG B 1 8 ? -7.992 -14.016 -9.906 1 96.5 8 ARG B O 1
ATOM 803 N N . GLU B 1 9 ? -8.758 -15.773 -11.047 1 95.75 9 GLU B N 1
ATOM 804 C CA . GLU B 1 9 ? -7.883 -15.539 -12.188 1 95.75 9 GLU B CA 1
ATOM 805 C C . GLU B 1 9 ? -8.547 -14.617 -13.211 1 95.75 9 GLU B C 1
ATOM 807 O O . GLU B 1 9 ? -9.742 -14.75 -13.484 1 95.75 9 GLU B O 1
ATOM 812 N N . VAL B 1 10 ? -7.785 -13.727 -13.711 1 93.31 10 VAL B N 1
ATOM 813 C CA . VAL B 1 10 ? -8.266 -12.766 -14.695 1 93.31 10 VAL B CA 1
ATOM 814 C C . VAL B 1 10 ? -8.164 -13.359 -16.094 1 93.31 10 VAL B C 1
ATOM 816 O O . VAL B 1 10 ? -7.164 -13.984 -16.438 1 93.31 10 VAL B O 1
ATOM 819 N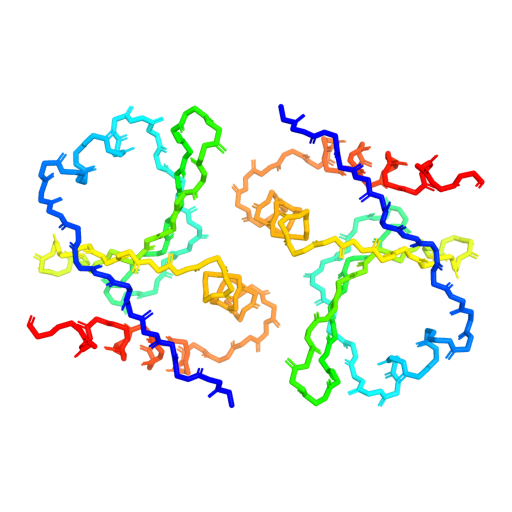 N . THR B 1 11 ? -9.148 -13.188 -16.797 1 90 11 THR B N 1
ATOM 820 C CA . THR B 1 11 ? -9.117 -13.695 -18.172 1 90 11 THR B CA 1
ATOM 821 C C . THR B 1 11 ? -8.211 -12.828 -19.047 1 90 11 THR B C 1
ATOM 823 O O . THR B 1 11 ? -7.883 -11.695 -18.688 1 90 11 THR B O 1
ATOM 826 N N . ARG B 1 12 ? -7.82 -13.367 -20.172 1 84.5 12 ARG B N 1
ATOM 827 C CA . ARG B 1 12 ? -6.977 -12.633 -21.109 1 84.5 12 ARG B CA 1
ATOM 828 C C . ARG B 1 12 ? -7.668 -11.352 -21.578 1 84.5 12 ARG B C 1
ATOM 830 O O . ARG B 1 12 ? -7.035 -10.297 -21.672 1 84.5 12 ARG B O 1
ATOM 837 N N . GLU B 1 13 ? -8.891 -11.453 -21.906 1 86.56 13 GLU B N 1
ATOM 838 C CA . GLU B 1 13 ? -9.656 -10.297 -22.359 1 86.56 13 GLU B CA 1
ATOM 839 C C . GLU B 1 13 ? -9.711 -9.211 -21.297 1 86.56 13 GLU B C 1
ATOM 841 O O . GLU B 1 13 ? -9.516 -8.031 -21.594 1 86.56 13 GLU B O 1
ATOM 846 N N . GLU B 1 14 ? -10.008 -9.641 -20.109 1 85.19 14 GLU B N 1
ATOM 847 C CA . GLU B 1 14 ? -10.039 -8.703 -19 1 85.19 14 GLU B CA 1
ATOM 848 C C . GLU B 1 14 ? -8.68 -8.047 -18.781 1 85.19 14 GLU B C 1
ATOM 850 O O . GLU B 1 14 ? -8.602 -6.852 -18.5 1 85.19 14 GLU B O 1
ATOM 855 N N . PHE B 1 15 ? -7.727 -8.844 -18.906 1 82.81 15 PHE B N 1
ATOM 856 C CA . PHE B 1 15 ? -6.371 -8.336 -18.703 1 82.81 15 PHE B CA 1
ATOM 857 C C . PHE B 1 15 ? -6.039 -7.273 -19.75 1 82.81 15 PHE B C 1
ATOM 859 O O . PHE B 1 15 ? -5.453 -6.238 -19.422 1 82.81 15 PHE B O 1
ATOM 866 N N . VAL B 1 16 ? -6.316 -7.523 -20.953 1 83.25 16 VAL B N 1
ATOM 867 C CA . VAL B 1 16 ? -6.047 -6.594 -22.047 1 83.25 16 VAL B CA 1
ATOM 868 C C . VAL B 1 16 ? -6.797 -5.285 -21.812 1 83.25 16 VAL B C 1
ATOM 870 O O . VAL B 1 16 ? -6.246 -4.203 -22.016 1 83.25 16 VAL B O 1
ATOM 873 N N . ASP B 1 17 ? -7.98 -5.359 -21.406 1 83.75 17 ASP B N 1
ATOM 874 C CA . ASP B 1 17 ? -8.781 -4.176 -21.109 1 83.75 17 ASP B CA 1
ATOM 875 C C . ASP B 1 17 ? -8.141 -3.338 -20 1 83.75 17 ASP B C 1
ATOM 877 O O . ASP B 1 17 ? -8.094 -2.109 -20.094 1 83.75 17 ASP B O 1
ATOM 881 N N . LEU B 1 18 ? -7.695 -4.043 -19.016 1 78 18 LEU B N 1
ATOM 882 C CA . LEU B 1 18 ? -7.055 -3.371 -17.891 1 78 18 LEU B CA 1
ATOM 883 C C . LEU B 1 18 ? -5.75 -2.715 -18.312 1 78 18 LEU B C 1
ATOM 885 O O . LEU B 1 18 ? -5.465 -1.577 -17.938 1 78 18 LEU B O 1
ATOM 889 N N . ALA B 1 19 ? -5.035 -3.48 -19.047 1 80.94 19 ALA B N 1
ATOM 890 C CA . ALA B 1 19 ? -3.762 -2.973 -19.562 1 80.94 19 ALA B CA 1
ATOM 891 C C . ALA B 1 19 ? -3.969 -1.717 -20.391 1 80.94 19 ALA B C 1
ATOM 893 O O . ALA B 1 19 ? -3.191 -0.763 -20.297 1 80.94 19 ALA B O 1
ATOM 894 N N . GLN B 1 20 ? -4.965 -1.711 -21.141 1 83.88 20 GLN B N 1
ATOM 895 C CA . GLN B 1 20 ? -5.258 -0.587 -22.031 1 83.88 20 GLN B CA 1
ATOM 896 C C . GLN B 1 20 ? -5.719 0.632 -21.234 1 83.88 20 GLN B C 1
ATOM 898 O O . GLN B 1 20 ? -5.488 1.771 -21.656 1 83.88 20 GLN B O 1
ATOM 903 N N . ALA B 1 21 ? -6.402 0.37 -20.156 1 81.19 21 ALA B N 1
ATOM 904 C CA . ALA B 1 21 ? -6.863 1.456 -19.297 1 81.19 21 ALA B CA 1
ATOM 905 C C . ALA B 1 21 ? -5.707 2.059 -18.5 1 81.19 21 ALA B C 1
ATOM 907 O O . ALA B 1 21 ? -5.828 3.158 -17.953 1 81.19 21 ALA B O 1
ATOM 908 N N . GLY B 1 22 ? -4.539 1.326 -18.5 1 84 22 GLY B N 1
ATOM 909 C CA . GLY B 1 22 ? -3.357 1.798 -17.797 1 84 22 GLY B CA 1
ATOM 910 C C . GLY B 1 22 ? -3.084 1.037 -16.516 1 84 22 GLY B C 1
ATOM 911 O O . GLY B 1 22 ? -3.877 1.092 -15.57 1 84 22 GLY B O 1
ATOM 912 N N . LEU B 1 23 ? -2.16 0.203 -16.547 1 88.69 23 LEU B N 1
ATOM 913 C CA . LEU B 1 23 ? -1.659 -0.51 -15.375 1 88.69 23 LEU B CA 1
ATOM 914 C C . LEU B 1 23 ? -0.365 0.118 -14.867 1 88.69 23 LEU B C 1
ATOM 916 O O . LEU B 1 23 ? 0.454 0.587 -15.664 1 88.69 23 LEU B O 1
ATOM 920 N N . ARG B 1 24 ? -0.338 0.234 -13.633 1 93.25 24 ARG B N 1
ATOM 921 C CA . ARG B 1 24 ? 0.88 0.695 -12.969 1 93.25 24 ARG B CA 1
ATOM 922 C C . ARG B 1 24 ? 1.614 -0.464 -12.305 1 93.25 24 ARG B C 1
ATOM 924 O O . ARG B 1 24 ? 1.024 -1.215 -11.523 1 93.25 24 ARG B O 1
ATOM 931 N N . GLU B 1 25 ? 2.844 -0.591 -12.734 1 95.88 25 GLU B N 1
ATOM 932 C CA . GLU B 1 25 ? 3.68 -1.586 -12.07 1 95.88 25 GLU B CA 1
ATOM 933 C C . GLU B 1 25 ? 4.129 -1.099 -10.695 1 95.88 25 GLU B C 1
ATOM 935 O O . GLU B 1 25 ? 4.699 -0.015 -10.57 1 95.88 25 GLU B O 1
ATOM 940 N N . LEU B 1 26 ? 3.844 -1.886 -9.688 1 98.25 26 LEU B N 1
ATOM 941 C CA . LEU B 1 26 ? 4.223 -1.526 -8.328 1 98.25 26 LEU B CA 1
ATOM 942 C C . LEU B 1 26 ? 5.613 -2.062 -7.992 1 98.25 26 LEU B C 1
ATOM 944 O O . LEU B 1 26 ? 6.469 -1.318 -7.516 1 98.25 26 LEU B O 1
ATOM 948 N N . PHE B 1 27 ? 5.828 -3.301 -8.234 1 98.44 27 PHE B N 1
ATOM 949 C CA . PHE B 1 27 ? 7.168 -3.863 -8.117 1 98.44 27 PHE B CA 1
ATOM 950 C C . PHE B 1 27 ? 7.266 -5.195 -8.852 1 98.44 27 PHE B C 1
ATOM 952 O O . PHE B 1 27 ? 6.25 -5.762 -9.258 1 98.44 27 PHE B O 1
ATOM 959 N N . ASP B 1 28 ? 8.469 -5.613 -9.055 1 97.44 28 ASP B N 1
ATOM 960 C CA . ASP B 1 28 ? 8.773 -6.887 -9.703 1 97.44 28 ASP B CA 1
ATOM 961 C C . ASP B 1 28 ? 9.656 -7.758 -8.812 1 97.44 28 ASP B C 1
ATOM 963 O O . ASP B 1 28 ? 10.562 -7.254 -8.148 1 97.44 28 ASP B O 1
ATOM 967 N N . LEU B 1 29 ? 9.25 -9.016 -8.672 1 97.88 29 LEU B N 1
ATOM 968 C CA . LEU B 1 29 ? 10.023 -10.078 -8.039 1 97.88 29 LEU B CA 1
ATOM 969 C C . LEU B 1 29 ? 9.883 -11.391 -8.805 1 97.88 29 LEU B C 1
ATOM 971 O O . LEU B 1 29 ? 8.898 -12.109 -8.633 1 97.88 29 LEU B O 1
ATOM 975 N N . GLU B 1 30 ? 10.812 -11.594 -9.641 1 96.25 30 GLU B N 1
ATOM 976 C CA . GLU B 1 30 ? 10.711 -12.688 -10.602 1 96.25 30 GLU B CA 1
ATOM 977 C C . GLU B 1 30 ? 10.258 -13.977 -9.914 1 96.25 30 GLU B C 1
ATOM 979 O O . GLU B 1 30 ? 10.75 -14.312 -8.828 1 96.25 30 GLU B O 1
ATOM 984 N N . PRO B 1 31 ? 9.164 -14.664 -10.625 1 97.88 31 PRO B N 1
ATOM 985 C CA . PRO B 1 31 ? 8.602 -14.422 -11.953 1 97.88 31 PRO B CA 1
ATOM 986 C C . PRO B 1 31 ? 7.324 -13.586 -11.906 1 97.88 31 PRO B C 1
ATOM 988 O O . PRO B 1 31 ? 6.457 -13.727 -12.781 1 97.88 31 PRO B O 1
ATOM 991 N N . TYR B 1 32 ? 7.242 -12.75 -10.914 1 97.94 32 TYR B N 1
ATOM 992 C CA . TYR B 1 32 ? 5.973 -12.055 -10.758 1 97.94 32 TYR B CA 1
ATOM 993 C C . TYR B 1 32 ? 6.156 -10.547 -10.898 1 97.94 32 TYR B C 1
ATOM 995 O O . TYR B 1 32 ? 7.246 -10.023 -10.641 1 97.94 32 TYR B O 1
ATOM 1003 N N . LYS B 1 33 ? 5.098 -9.938 -11.336 1 97.06 33 LYS B N 1
ATOM 1004 C CA . LYS B 1 33 ? 4.891 -8.492 -11.195 1 97.06 33 LYS B CA 1
ATOM 1005 C C . LYS B 1 33 ? 3.623 -8.195 -10.398 1 97.06 33 LYS B C 1
ATOM 1007 O O . LYS B 1 33 ? 2.604 -8.875 -10.57 1 97.06 33 LYS B O 1
ATOM 1012 N N . VAL B 1 34 ? 3.734 -7.254 -9.531 1 98.12 34 VAL B N 1
ATOM 1013 C CA . VAL B 1 34 ? 2.543 -6.738 -8.867 1 98.12 34 VAL B CA 1
ATOM 1014 C C . VAL B 1 34 ? 2.146 -5.3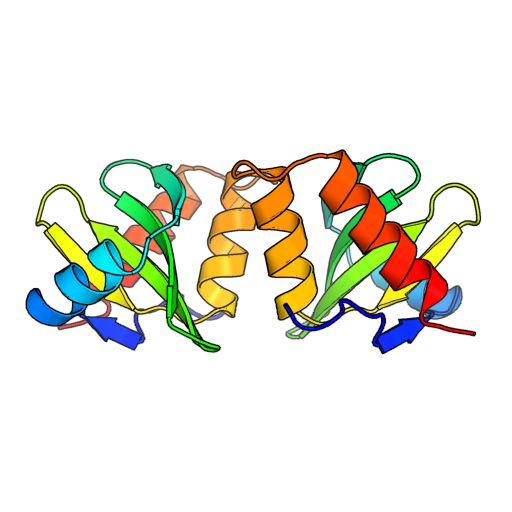98 -9.484 1 98.12 34 VAL B C 1
ATOM 1016 O O . VAL B 1 34 ? 2.984 -4.508 -9.641 1 98.12 34 VAL B O 1
ATOM 1019 N N . VAL B 1 35 ? 0.882 -5.324 -9.859 1 96.31 35 VAL B N 1
ATOM 1020 C CA . VAL B 1 35 ? 0.42 -4.16 -10.602 1 96.31 35 VAL B CA 1
ATOM 1021 C C . VAL B 1 35 ? -0.943 -3.715 -10.078 1 96.31 35 VAL B C 1
ATOM 1023 O O . VAL B 1 35 ? -1.651 -4.496 -9.438 1 96.31 35 VAL B O 1
ATOM 1026 N N . ASP B 1 36 ? -1.188 -2.457 -10.25 1 95.44 36 ASP B N 1
ATOM 1027 C CA . ASP B 1 36 ? -2.557 -2.002 -10.031 1 95.44 36 ASP B CA 1
ATOM 1028 C C . ASP B 1 36 ? -3.031 -1.111 -11.18 1 95.44 36 ASP B C 1
ATOM 1030 O O . ASP B 1 36 ? -2.26 -0.795 -12.086 1 95.44 36 ASP B O 1
ATOM 1034 N N . GLY B 1 37 ? -4.352 -1.048 -11.25 1 90.75 37 GLY B N 1
ATOM 1035 C CA . GLY B 1 37 ? -4.957 -0.226 -12.281 1 90.75 37 GLY B CA 1
ATOM 1036 C C . GLY B 1 37 ? -6.285 0.378 -11.859 1 90.75 37 GLY B C 1
ATOM 1037 O O . GLY B 1 37 ? -6.938 -0.122 -10.945 1 90.75 37 GLY B O 1
ATOM 1038 N N . ARG B 1 38 ? -6.508 1.512 -12.508 1 85.44 38 ARG B N 1
ATOM 1039 C CA . ARG B 1 38 ? -7.766 2.193 -12.203 1 85.44 38 ARG B CA 1
ATOM 1040 C C . ARG B 1 38 ? -8.617 2.342 -13.461 1 85.44 38 ARG B C 1
ATOM 1042 O O . ARG B 1 38 ? -8.125 2.773 -14.508 1 85.44 38 ARG B O 1
ATOM 1049 N N . LYS B 1 39 ? -9.836 1.824 -13.383 1 81.31 39 LYS B N 1
ATOM 1050 C CA . LYS B 1 39 ? -10.859 2.074 -14.391 1 81.31 39 LYS B CA 1
ATOM 1051 C C . LYS B 1 39 ? -12.023 2.867 -13.812 1 81.31 39 LYS B C 1
ATOM 1053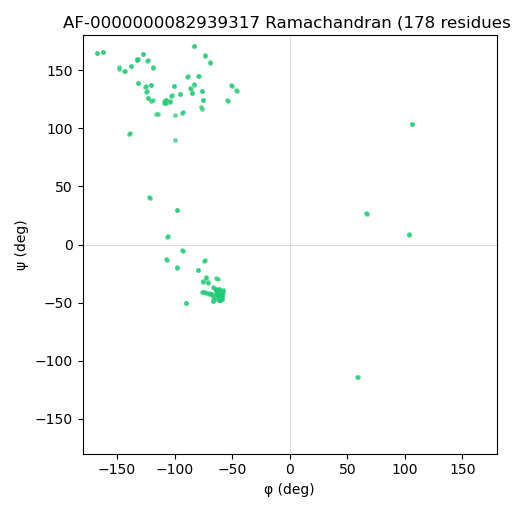 O O . LYS B 1 39 ? -12.773 2.359 -12.977 1 81.31 39 LYS B O 1
ATOM 1058 N N . ALA B 1 40 ? -12.109 4.105 -14.328 1 79.44 40 ALA B N 1
ATOM 1059 C CA . ALA B 1 40 ? -13.07 5.035 -13.734 1 79.44 40 ALA B CA 1
ATOM 1060 C C . ALA B 1 40 ? -12.789 5.242 -12.25 1 79.44 40 ALA B C 1
ATOM 1062 O O . ALA B 1 40 ? -11.672 5.621 -11.867 1 79.44 40 ALA B O 1
ATOM 1063 N N . GLU B 1 41 ? -13.734 4.785 -11.344 1 78.56 41 GLU B N 1
ATOM 1064 C CA . GLU B 1 41 ? -13.555 5.035 -9.914 1 78.56 41 GLU B CA 1
ATOM 1065 C C . GLU B 1 41 ? -13.141 3.766 -9.172 1 78.56 41 GLU B C 1
ATOM 1067 O O . GLU B 1 41 ? -12.93 3.787 -7.961 1 78.56 41 GLU B O 1
ATOM 1072 N N . GLN B 1 42 ? -12.898 2.807 -9.977 1 84.12 42 GLN B N 1
ATOM 1073 C CA . GLN B 1 42 ? -12.617 1.531 -9.32 1 84.12 42 GLN B CA 1
ATOM 1074 C C . GLN B 1 42 ? -11.141 1.159 -9.453 1 84.12 42 GLN B C 1
ATOM 1076 O O . GLN B 1 42 ? -10.609 1.101 -10.562 1 84.12 42 GLN B O 1
ATOM 1081 N N . GLN B 1 43 ? -10.5 0.959 -8.43 1 90.38 43 GLN B N 1
ATOM 1082 C CA . GLN B 1 43 ? -9.117 0.497 -8.359 1 90.38 43 GLN B CA 1
ATOM 1083 C C . GLN B 1 43 ? -9.055 -1.017 -8.18 1 90.38 43 GLN B C 1
ATOM 1085 O O . GLN B 1 43 ? -9.781 -1.582 -7.363 1 90.38 43 GLN B O 1
ATOM 1090 N N . SER B 1 44 ? -8.234 -1.657 -9.055 1 93.44 44 SER B N 1
ATOM 1091 C CA . SER B 1 44 ? -8.039 -3.102 -8.961 1 93.44 44 SER B CA 1
ATOM 1092 C C . SER B 1 44 ? -6.562 -3.453 -8.812 1 93.44 44 SER B C 1
ATOM 1094 O O . SER B 1 44 ? -5.691 -2.656 -9.156 1 93.44 44 SER B O 1
ATOM 1096 N N . TYR B 1 45 ? -6.316 -4.609 -8.289 1 95.56 45 TYR B N 1
ATOM 1097 C CA . TYR B 1 45 ? -4.98 -5.055 -7.91 1 95.56 45 TYR B CA 1
ATOM 1098 C C . TYR B 1 45 ? -4.699 -6.457 -8.445 1 95.56 45 TYR B C 1
ATOM 1100 O O . TYR B 1 45 ? -5.566 -7.332 -8.391 1 95.56 45 TYR B O 1
ATOM 1108 N N . PHE B 1 46 ? -3.408 -6.613 -8.953 1 96.12 46 PHE B N 1
ATOM 1109 C CA . PHE B 1 46 ? -3.174 -7.883 -9.633 1 96.12 46 PHE B CA 1
ATOM 1110 C C . PHE B 1 46 ? -1.764 -8.391 -9.359 1 96.12 46 PHE B C 1
ATOM 1112 O O . PHE B 1 46 ? -0.837 -7.598 -9.164 1 96.12 46 PHE B O 1
ATOM 1119 N N . VAL B 1 47 ? -1.69 -9.68 -9.359 1 97.12 47 VAL B N 1
ATOM 1120 C CA . VAL B 1 47 ? -0.411 -10.375 -9.477 1 97.12 47 VAL B CA 1
ATOM 1121 C C . VAL B 1 47 ? -0.3 -11.016 -10.859 1 97.12 47 VAL B C 1
ATOM 1123 O O . VAL B 1 47 ? -1.174 -11.781 -11.266 1 97.12 47 VAL B O 1
ATOM 1126 N N . TYR B 1 48 ? 0.732 -10.609 -11.555 1 95.44 48 TYR B N 1
ATOM 1127 C CA . TYR B 1 48 ? 0.987 -11.133 -12.891 1 95.44 48 TYR B CA 1
ATOM 1128 C C . TYR B 1 48 ? 2.184 -12.07 -12.891 1 95.44 48 TYR B C 1
ATOM 1130 O O . TYR B 1 48 ? 3.273 -11.703 -12.453 1 95.44 48 TYR B O 1
ATOM 1138 N N . GLU B 1 49 ? 1.928 -13.297 -13.375 1 95.75 49 GLU B N 1
ATOM 1139 C CA . GLU B 1 49 ? 3.018 -14.258 -13.523 1 95.75 49 GLU B CA 1
ATOM 1140 C C . GLU B 1 49 ? 3.617 -14.188 -14.93 1 95.75 49 GLU B C 1
ATOM 1142 O O . GLU B 1 49 ? 2.99 -14.625 -15.898 1 95.75 49 GLU B O 1
ATOM 1147 N N . MET B 1 50 ? 4.852 -13.758 -15.031 1 93.19 50 MET B N 1
ATOM 1148 C CA . MET B 1 50 ? 5.48 -13.445 -16.312 1 93.19 50 MET B CA 1
ATOM 1149 C C . MET B 1 50 ? 5.797 -14.711 -17.094 1 93.19 50 MET B C 1
ATOM 1151 O O . MET B 1 50 ? 5.809 -14.703 -18.328 1 93.19 50 MET B O 1
ATOM 1155 N N . LYS B 1 51 ? 6.027 -15.828 -16.422 1 93.88 51 LYS B N 1
ATOM 1156 C CA . LYS B 1 51 ? 6.395 -17.078 -17.094 1 93.88 51 LYS B CA 1
ATOM 1157 C C . LYS B 1 51 ? 5.195 -17.688 -17.812 1 93.88 51 LYS B C 1
ATOM 1159 O O . LYS B 1 51 ? 5.32 -18.172 -18.938 1 93.88 51 LYS B O 1
ATOM 1164 N N . THR B 1 52 ? 4.055 -17.656 -17.219 1 92.62 52 THR B N 1
ATOM 1165 C CA . THR B 1 52 ? 2.875 -18.328 -17.75 1 92.62 52 THR B CA 1
ATOM 1166 C C . THR B 1 52 ? 1.886 -17.312 -18.312 1 92.62 52 THR B C 1
ATOM 1168 O O . THR B 1 52 ? 0.9 -17.688 -18.953 1 92.62 52 THR B O 1
ATOM 1171 N N . HIS B 1 53 ? 2.096 -16.016 -18.016 1 91.44 53 HIS B N 1
ATOM 1172 C CA . HIS B 1 53 ? 1.248 -14.914 -18.453 1 91.44 53 HIS B CA 1
ATOM 1173 C C . HIS B 1 53 ? -0.136 -14.992 -17.828 1 91.44 53 HIS B C 1
ATOM 1175 O O . HIS B 1 53 ? -1.132 -14.617 -18.438 1 91.44 53 HIS B O 1
ATOM 1181 N N . ARG B 1 54 ? -0.169 -15.609 -16.672 1 93.69 54 ARG B N 1
ATOM 118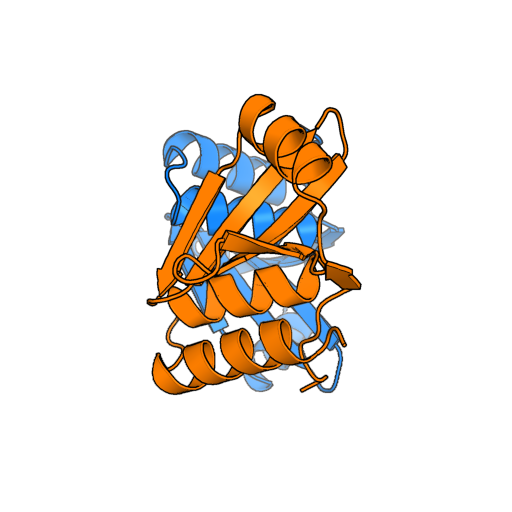2 C CA . ARG B 1 54 ? -1.405 -15.656 -15.891 1 93.69 54 ARG B CA 1
ATOM 1183 C C . ARG B 1 54 ? -1.511 -14.453 -14.961 1 93.69 54 ARG B C 1
ATOM 1185 O O . ARG B 1 54 ? -0.502 -13.977 -14.43 1 93.69 54 ARG B O 1
ATOM 1192 N N . CYS B 1 55 ? -2.727 -13.992 -14.805 1 95.44 55 CYS B N 1
ATOM 1193 C CA . CYS B 1 55 ? -2.99 -12.82 -13.977 1 95.44 55 CYS B CA 1
ATOM 1194 C C . CYS B 1 55 ? -4.031 -13.133 -12.906 1 95.44 55 CYS B C 1
ATOM 1196 O O . CYS B 1 55 ? -5.043 -13.781 -13.188 1 95.44 55 CYS B O 1
ATOM 1198 N N . TYR B 1 56 ? -3.793 -12.695 -11.719 1 96.62 56 TYR B N 1
ATOM 1199 C CA . TYR B 1 56 ? -4.633 -13 -10.57 1 96.62 56 TYR B CA 1
ATOM 1200 C C . TYR B 1 56 ? -5.137 -11.727 -9.898 1 96.62 56 TYR B C 1
ATOM 1202 O O . TYR B 1 56 ? -4.34 -10.859 -9.539 1 96.62 56 TYR B O 1
ATOM 1210 N N . LEU B 1 57 ? -6.441 -11.641 -9.734 1 96.62 57 LEU B N 1
ATOM 1211 C CA . LEU B 1 57 ? -7.039 -10.539 -8.984 1 96.62 57 LEU B CA 1
ATOM 1212 C C . LEU B 1 57 ? -6.855 -10.75 -7.484 1 96.62 57 LEU B C 1
ATOM 1214 O O . LEU B 1 57 ? -7.094 -11.844 -6.969 1 96.62 57 LEU B O 1
ATOM 1218 N N . ILE B 1 58 ? -6.406 -9.703 -6.789 1 97.25 58 ILE B N 1
ATOM 1219 C CA . ILE B 1 58 ? -6.27 -9.766 -5.34 1 97.25 58 ILE B CA 1
ATOM 1220 C C . ILE B 1 58 ? -6.992 -8.578 -4.699 1 97.25 58 ILE B C 1
ATOM 1222 O O . ILE B 1 58 ? -7.375 -7.633 -5.391 1 97.25 58 ILE B O 1
ATOM 1226 N N . ASP B 1 59 ? -7.234 -8.664 -3.416 1 96.5 59 ASP B N 1
ATOM 1227 C CA . ASP B 1 59 ? -7.883 -7.543 -2.738 1 96.5 59 ASP B CA 1
ATOM 1228 C C . ASP B 1 59 ? -6.863 -6.477 -2.348 1 96.5 59 ASP B C 1
ATOM 1230 O O . ASP B 1 59 ? -5.656 -6.688 -2.461 1 96.5 59 ASP B O 1
ATOM 1234 N N . GLN B 1 60 ? -7.379 -5.348 -1.907 1 96.19 60 GLN B N 1
ATOM 1235 C CA . GLN B 1 60 ? -6.527 -4.203 -1.604 1 96.19 60 GLN B CA 1
ATOM 1236 C C . GLN B 1 60 ? -5.582 -4.512 -0.448 1 96.19 60 GLN B C 1
ATOM 1238 O O . GLN B 1 60 ? -4.418 -4.109 -0.467 1 96.19 60 GLN B O 1
ATOM 1243 N N . ASN B 1 61 ? -6.113 -5.168 0.583 1 95.88 61 ASN B N 1
ATOM 1244 C CA . ASN B 1 61 ? -5.293 -5.48 1.749 1 95.88 61 ASN B CA 1
ATOM 1245 C C . ASN B 1 61 ? -4.082 -6.328 1.369 1 95.88 61 ASN B C 1
ATOM 1247 O O . ASN B 1 61 ? -2.965 -6.055 1.81 1 95.88 61 ASN B O 1
ATOM 1251 N N . THR B 1 62 ? -4.266 -7.332 0.551 1 97.25 62 THR B N 1
ATOM 1252 C CA . THR B 1 62 ? -3.178 -8.188 0.081 1 97.25 62 THR B CA 1
ATOM 1253 C C . THR B 1 62 ? -2.152 -7.371 -0.705 1 97.25 62 THR B C 1
ATOM 1255 O O . THR B 1 62 ? -0.948 -7.504 -0.483 1 97.25 62 THR B O 1
ATOM 1258 N N . CYS B 1 63 ? -2.645 -6.574 -1.621 1 98.06 63 CYS B N 1
ATOM 1259 C CA . CYS B 1 63 ? -1.733 -5.754 -2.41 1 98.06 63 CYS B CA 1
ATOM 1260 C C . CYS B 1 63 ? -0.934 -4.812 -1.517 1 98.06 63 CYS B C 1
ATOM 1262 O O . CYS B 1 63 ? 0.278 -4.672 -1.687 1 98.06 63 CYS B O 1
ATOM 1264 N N . TYR B 1 64 ? -1.613 -4.227 -0.547 1 97.5 64 TYR B N 1
ATOM 1265 C CA . TYR B 1 64 ? -0.959 -3.332 0.401 1 97.5 64 TYR B CA 1
ATOM 1266 C C . TYR B 1 64 ? 0.154 -4.051 1.151 1 97.5 64 TYR B C 1
ATOM 1268 O O . TYR B 1 64 ? 1.268 -3.535 1.27 1 97.5 64 TYR B O 1
ATOM 1276 N N . GLN B 1 65 ? -0.123 -5.199 1.62 1 96.69 65 GLN B N 1
ATOM 1277 C CA . GLN B 1 65 ? 0.856 -5.973 2.377 1 96.69 65 GLN B CA 1
ATOM 1278 C C . GLN B 1 65 ? 2.055 -6.344 1.508 1 96.69 65 GLN B C 1
ATOM 1280 O O . GLN B 1 65 ? 3.197 -6.309 1.968 1 96.69 65 GLN B O 1
ATOM 1285 N N . LEU B 1 66 ? 1.84 -6.672 0.301 1 98.25 66 LEU B N 1
ATOM 1286 C CA . LEU B 1 66 ? 2.924 -7.027 -0.609 1 98.25 66 LEU B CA 1
ATOM 1287 C C . LEU B 1 66 ? 3.816 -5.82 -0.888 1 98.25 66 LEU B C 1
ATOM 1289 O O . LEU B 1 66 ? 5.043 -5.918 -0.803 1 98.25 66 LEU B O 1
ATOM 1293 N N . VAL B 1 67 ? 3.193 -4.691 -1.217 1 98.5 67 VAL B N 1
ATOM 1294 C CA . VAL B 1 67 ? 3.939 -3.492 -1.585 1 98.5 67 VAL B CA 1
ATOM 1295 C C . VAL B 1 67 ? 4.777 -3.02 -0.399 1 98.5 67 VAL B C 1
ATOM 1297 O O . VAL B 1 67 ? 5.961 -2.707 -0.553 1 98.5 67 VAL B O 1
ATOM 1300 N N . THR B 1 68 ? 4.191 -3.035 0.781 1 98 68 THR B N 1
ATOM 1301 C CA . THR B 1 68 ? 4.926 -2.533 1.936 1 98 68 THR B CA 1
ATOM 1302 C C . THR B 1 68 ? 5.984 -3.537 2.381 1 98 68 THR B C 1
ATOM 1304 O O . THR B 1 68 ? 7.051 -3.15 2.865 1 98 68 THR B O 1
ATOM 1307 N N . ALA B 1 69 ? 5.723 -4.816 2.199 1 97.5 69 ALA B N 1
ATOM 1308 C CA . ALA B 1 69 ? 6.785 -5.785 2.463 1 97.5 69 ALA B CA 1
ATOM 1309 C C . ALA B 1 69 ? 7.977 -5.559 1.536 1 97.5 69 ALA B C 1
ATOM 1311 O O . ALA B 1 69 ? 9.125 -5.609 1.974 1 97.5 69 ALA B O 1
ATOM 1312 N N . PHE B 1 70 ? 7.758 -5.262 0.333 1 98.44 70 PHE B N 1
ATOM 1313 C CA . PHE B 1 70 ? 8.805 -5.109 -0.672 1 98.44 70 PHE B CA 1
ATOM 1314 C C . PHE B 1 70 ? 9.633 -3.859 -0.404 1 98.44 70 PHE B C 1
ATOM 1316 O O . PHE B 1 70 ? 10.867 -3.902 -0.464 1 98.44 70 PHE B O 1
ATOM 1323 N N . TYR B 1 71 ? 8.984 -2.789 -0.05 1 98.06 71 TYR B N 1
ATOM 1324 C CA . TYR B 1 71 ? 9.688 -1.513 0.023 1 98.06 71 TYR B CA 1
ATOM 1325 C C . TYR B 1 71 ? 10.102 -1.198 1.456 1 98.06 71 TYR B C 1
ATOM 1327 O O . TYR B 1 71 ? 10.984 -0.375 1.687 1 98.06 71 TYR B O 1
ATOM 1335 N N . CYS B 1 72 ? 9.406 -1.877 2.396 1 96.69 72 CYS B N 1
ATOM 1336 C CA . CYS B 1 72 ? 9.594 -1.433 3.773 1 96.69 72 CYS B CA 1
ATOM 1337 C C . CYS B 1 72 ? 10.117 -2.568 4.645 1 96.69 72 CYS B C 1
ATOM 1339 O O . CYS B 1 72 ? 9.672 -2.74 5.781 1 96.69 72 CYS B O 1
ATOM 1341 N N . GLY B 1 73 ? 10.984 -3.334 4.152 1 92.94 73 GLY B N 1
ATOM 1342 C CA . GLY B 1 73 ? 11.836 -4.164 4.988 1 92.94 73 GLY B CA 1
ATOM 1343 C C . GLY B 1 73 ? 11.422 -5.621 5 1 92.94 73 GLY B C 1
ATOM 1344 O O . GLY B 1 73 ? 11.938 -6.41 5.797 1 92.94 73 GLY B O 1
ATOM 1345 N N . GLY B 1 74 ? 10.5 -6.027 4.172 1 94.44 74 GLY B N 1
ATOM 1346 C CA . GLY B 1 74 ? 10.172 -7.441 4.074 1 94.44 74 GLY B CA 1
ATOM 1347 C C . GLY B 1 74 ? 11.273 -8.273 3.447 1 94.44 74 GLY B C 1
ATOM 1348 O O . GLY B 1 74 ? 12.125 -7.742 2.729 1 94.44 74 GLY B O 1
ATOM 1349 N N . GLU B 1 75 ? 11.266 -9.562 3.754 1 96.75 75 GLU B N 1
ATOM 1350 C CA . GLU B 1 75 ? 12.227 -10.492 3.166 1 96.75 75 GLU B CA 1
ATOM 1351 C C . GLU B 1 75 ? 11.742 -10.992 1.808 1 96.75 75 GLU B C 1
ATOM 1353 O O . GLU B 1 75 ? 10.633 -11.523 1.692 1 96.75 75 GLU B O 1
ATOM 1358 N N . LYS B 1 76 ? 12.688 -10.891 0.86 1 96.69 76 LYS B N 1
ATOM 1359 C CA . LYS B 1 76 ? 12.312 -11.242 -0.509 1 96.69 76 LYS B CA 1
ATOM 1360 C C . LYS B 1 76 ? 11.836 -12.688 -0.596 1 96.69 76 LYS B C 1
ATOM 1362 O O . LYS B 1 76 ? 10.828 -12.969 -1.248 1 96.69 76 LYS B O 1
ATOM 1367 N N . PRO B 1 77 ? 12.477 -13.594 0.085 1 97.75 77 PRO B N 1
ATOM 1368 C CA . PRO B 1 77 ? 11.977 -14.969 0.014 1 97.75 77 PRO B CA 1
ATOM 1369 C C . PRO B 1 77 ? 10.555 -15.117 0.552 1 97.75 77 PRO B C 1
ATOM 1371 O O . PRO B 1 77 ? 9.766 -15.891 0.011 1 97.75 77 PRO B O 1
ATOM 1374 N N . SER B 1 78 ? 10.281 -14.406 1.591 1 97.62 78 SER B N 1
ATOM 1375 C CA . SER B 1 78 ? 8.938 -14.445 2.164 1 97.62 78 SER B CA 1
ATOM 1376 C C . SER B 1 78 ? 7.914 -13.852 1.208 1 97.62 78 SER B C 1
ATOM 1378 O O . SER B 1 78 ? 6.805 -14.375 1.071 1 97.62 78 SER B O 1
ATOM 1380 N N . ILE B 1 79 ? 8.328 -12.828 0.54 1 98.06 79 ILE B N 1
ATOM 1381 C CA . ILE B 1 79 ? 7.449 -12.188 -0.429 1 98.06 79 ILE B CA 1
ATOM 1382 C C . ILE B 1 79 ? 7.199 -13.133 -1.603 1 98.06 79 ILE B C 1
ATOM 1384 O O . ILE B 1 79 ? 6.062 -13.281 -2.061 1 98.06 79 ILE B O 1
ATOM 1388 N N . LEU B 1 80 ? 8.234 -13.766 -2.031 1 98 80 LEU B N 1
ATOM 1389 C CA . LEU B 1 80 ? 8.117 -14.719 -3.131 1 98 80 LEU B CA 1
ATOM 1390 C C . LEU B 1 80 ? 7.191 -15.875 -2.75 1 98 80 LEU B C 1
ATOM 1392 O O . LEU B 1 80 ? 6.383 -16.328 -3.566 1 98 80 LEU B O 1
ATOM 1396 N N . ASN B 1 81 ? 7.32 -16.312 -1.548 1 97.75 81 ASN B N 1
ATOM 1397 C CA . ASN B 1 81 ? 6.43 -17.344 -1.056 1 97.75 81 ASN B CA 1
ATOM 1398 C C . ASN B 1 81 ? 4.969 -16.906 -1.087 1 97.75 81 ASN B C 1
ATOM 1400 O O . ASN B 1 81 ? 4.086 -17.688 -1.438 1 97.75 81 ASN B O 1
ATOM 1404 N N . ASP B 1 82 ? 4.715 -15.734 -0.663 1 97.81 82 ASP B N 1
ATOM 1405 C CA . ASP B 1 82 ? 3.359 -15.195 -0.717 1 97.81 82 ASP B CA 1
ATOM 1406 C C . ASP B 1 82 ? 2.838 -15.156 -2.152 1 97.81 82 ASP B C 1
ATOM 1408 O O . ASP B 1 82 ? 1.688 -15.516 -2.408 1 97.81 82 ASP B O 1
ATOM 1412 N N . LEU B 1 83 ? 3.689 -14.695 -3.066 1 98.06 83 LEU B N 1
ATOM 1413 C CA . LEU B 1 83 ? 3.303 -14.609 -4.473 1 98.06 83 LEU B CA 1
ATOM 1414 C C . LEU B 1 83 ? 3.025 -15.992 -5.051 1 98.06 83 LEU B C 1
ATOM 1416 O O . LEU B 1 83 ? 2.059 -16.172 -5.789 1 98.06 83 LEU B O 1
ATOM 1420 N N . ASN B 1 84 ? 3.818 -16.953 -4.672 1 97.25 84 ASN B N 1
ATOM 1421 C CA . ASN B 1 84 ? 3.58 -18.328 -5.082 1 97.25 84 ASN B CA 1
ATOM 1422 C C . ASN B 1 84 ? 2.254 -18.859 -4.539 1 97.25 84 ASN B C 1
ATOM 1424 O O . ASN B 1 84 ? 1.514 -19.531 -5.25 1 97.25 84 ASN B O 1
ATOM 1428 N N . ALA B 1 85 ? 2.014 -18.547 -3.324 1 97.31 85 ALA B N 1
ATOM 1429 C CA . ALA B 1 85 ? 0.77 -18.969 -2.689 1 97.31 85 ALA B CA 1
ATOM 1430 C C . ALA B 1 85 ? -0.442 -18.375 -3.402 1 97.31 85 ALA B C 1
ATOM 1432 O O . ALA B 1 85 ? -1.444 -19.062 -3.611 1 97.31 85 ALA B O 1
ATOM 1433 N N . ILE B 1 86 ? -0.391 -17.156 -3.756 1 97.62 86 ILE B N 1
ATOM 1434 C CA . ILE B 1 86 ? -1.467 -16.484 -4.477 1 97.62 86 ILE B CA 1
ATOM 1435 C C . ILE B 1 86 ? -1.705 -17.172 -5.812 1 97.62 86 ILE B C 1
ATOM 1437 O O . ILE B 1 86 ? -2.842 -17.516 -6.152 1 97.62 86 ILE B O 1
ATOM 1441 N N . ALA B 1 87 ? -0.661 -17.422 -6.527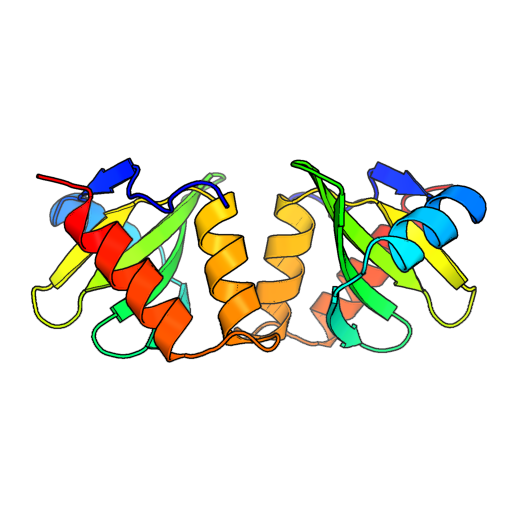 1 95.81 87 ALA B N 1
ATOM 1442 C CA . ALA B 1 87 ? -0.75 -18.031 -7.852 1 95.81 87 ALA B CA 1
ATOM 1443 C C . ALA B 1 87 ? -1.318 -19.438 -7.762 1 95.81 87 ALA B C 1
ATOM 1445 O O . ALA B 1 87 ? -2.039 -19.891 -8.656 1 95.81 87 ALA B O 1
ATOM 1446 N N . SER B 1 88 ? -1.089 -20.094 -6.652 1 95.56 88 SER B N 1
ATOM 1447 C CA . SER B 1 88 ? -1.492 -21.5 -6.504 1 95.56 88 SER B CA 1
ATOM 1448 C C . SER B 1 88 ? -2.873 -21.609 -5.867 1 95.56 88 SER B C 1
ATOM 1450 O O . SER B 1 88 ? -3.408 -22.703 -5.723 1 95.56 88 SER B O 1
ATOM 1452 N N . SER B 1 89 ? -3.396 -20.516 -5.492 1 95.19 89 SER B N 1
ATOM 1453 C CA . SER B 1 89 ? -4.637 -20.531 -4.723 1 95.19 89 SER B CA 1
ATOM 1454 C C . SER B 1 89 ? -5.848 -20.734 -5.629 1 95.19 89 SER B C 1
ATOM 1456 O O . SER B 1 89 ? -6.949 -21 -5.148 1 95.19 89 SER B O 1
ATOM 1458 N N . ILE B 1 90 ? -5.719 -20.422 -6.91 1 86.69 90 ILE B N 1
ATOM 1459 C CA . ILE B 1 90 ? -6.809 -20.594 -7.863 1 86.69 90 ILE B CA 1
ATOM 1460 C C . ILE B 1 90 ? -6.613 -21.891 -8.648 1 86.69 90 ILE B C 1
ATOM 1462 O O . ILE B 1 90 ? -5.516 -22.172 -9.133 1 86.69 90 ILE B O 1
ATOM 1466 N N . GLU B 1 91 ? -7.496 -22.969 -8.453 1 66.81 91 GLU B N 1
ATOM 1467 C CA . GLU B 1 91 ? -7.523 -24.219 -9.227 1 66.81 91 GLU B CA 1
ATOM 1468 C C . GLU B 1 91 ? -8.125 -23.984 -10.609 1 66.81 91 GLU B C 1
ATOM 1470 O O . GLU B 1 91 ? -9 -23.141 -10.773 1 66.81 91 GLU B O 1
#

Foldseek 3Di:
DPQFAFPEKDDPVRVVVQVVQPKAWLDDDPQWTKIWGDDDHDIWIWIAGNVVRIITTGDPVSSVVLSCLVPPPHDSVVSVVSSVRHVPRHD/DPQFAFPAKDDPVRVVVQVVQPKDFLDDDPQWTKIWGDDDHDIWIWIAGNVVRIITTGDPVSSVVLSCLVPPPHDSVVSVVSSVRHVPRYD

Nearest PDB structures (foldseek):
  6slc-assembly1_CCC  TM=4.750E-01  e=4.214E-01  Streptomyces sp. Ag82_O1-9
  6ii2-assembly2_B  TM=3.513E-01  e=7.292E-01  Vibrio vulnificus
  6ii2-assembly1_A  TM=3.481E-01  e=9.889E-01  Vibrio vulnificus
  5wg4-assembly1_A  TM=4.303E-01  e=6.537E+00  Homo sapiens
  3pvw-assembly1_A  TM=3.800E-01  e=7.848E+00  Bos taurus

Radius of gyration: 17.08 Å; Cα contacts (8 Å, |Δi|>4): 307; chains: 2; bounding box: 26×46×47 Å

Sequence (182 aa):
MNEKVALREVTREEFVDLAQAGLRELFDLEPYKVVDGRKAEQQSYFVYEMKTHRCYLIDQNTCYQLVTAFYCGGEKPSILNDLNAIASSIEMNEKVALREVTREEFVDLAQAGLRELFDLEPYKVVDGRKAEQQSYFVYEMKTHRCYLIDQNTCYQLVTAFYCGGEKPSILNDLNAIASSIE